Protein AF-A0A183EIG8-F1 (afdb_monomer_lite)

pLDDT: mean 89.57, std 4.48, range [73.06, 95.0]

Structure (mmCIF, N/CA/C/O backbone):
data_AF-A0A183EIG8-F1
#
_entry.id   AF-A0A183EIG8-F1
#
loop_
_atom_site.group_PDB
_atom_site.id
_atom_site.type_symbol
_atom_site.label_atom_id
_atom_site.label_alt_id
_atom_site.label_comp_id
_atom_site.label_asym_id
_atom_site.label_entity_id
_atom_site.label_seq_id
_atom_site.pdbx_PDB_ins_code
_atom_site.Cartn_x
_atom_site.Cartn_y
_atom_site.Cartn_z
_atom_site.occupancy
_atom_site.B_iso_or_equiv
_atom_site.auth_seq_id
_atom_site.auth_comp_id
_atom_site.auth_asym_id
_atom_site.auth_atom_id
_atom_site.pdbx_PDB_model_num
ATOM 1 N N . MET A 1 1 ? 1.776 -8.037 -2.359 1.00 85.12 1 MET A N 1
ATOM 2 C CA . MET A 1 1 ? 1.743 -7.129 -3.528 1.00 85.12 1 MET A CA 1
ATOM 3 C C . MET A 1 1 ? 2.924 -7.417 -4.440 1.00 85.12 1 MET A C 1
ATOM 5 O O . MET A 1 1 ? 3.971 -7.840 -3.962 1.00 85.12 1 MET A O 1
ATOM 9 N N . HIS A 1 2 ? 2.722 -7.225 -5.737 1.00 87.44 2 HIS A N 1
ATOM 10 C CA . HIS A 1 2 ? 3.701 -7.357 -6.813 1.00 87.44 2 HIS A CA 1
ATOM 11 C C . HIS A 1 2 ? 3.541 -6.149 -7.750 1.00 87.44 2 HIS A C 1
ATOM 13 O O . HIS A 1 2 ? 2.497 -5.496 -7.718 1.00 87.44 2 HIS A O 1
ATOM 19 N N . GLU A 1 3 ? 4.540 -5.831 -8.572 1.00 85.81 3 GLU A N 1
ATOM 20 C CA . GLU A 1 3 ? 4.401 -4.748 -9.552 1.00 85.81 3 GLU A CA 1
ATOM 21 C C . GLU A 1 3 ? 3.200 -5.018 -10.470 1.00 85.81 3 GLU A C 1
ATOM 23 O O . GLU A 1 3 ? 3.141 -6.036 -11.156 1.00 85.81 3 GLU A O 1
ATOM 28 N N . GLY A 1 4 ? 2.209 -4.125 -10.433 1.00 88.12 4 GLY A N 1
ATOM 29 C CA . GLY A 1 4 ? 0.991 -4.234 -11.233 1.00 88.12 4 GLY A CA 1
ATOM 30 C C . GLY A 1 4 ? -0.105 -5.125 -10.646 1.00 88.12 4 GLY A C 1
ATOM 31 O O . GLY A 1 4 ? -1.205 -5.142 -11.183 1.00 88.12 4 GLY A O 1
ATOM 32 N N . LEU A 1 5 ? 0.131 -5.814 -9.524 1.00 92.50 5 LEU A N 1
ATOM 33 C CA . LEU A 1 5 ? -0.889 -6.640 -8.873 1.00 92.50 5 LEU A CA 1
ATOM 34 C C . LEU A 1 5 ? -0.901 -6.465 -7.352 1.00 92.50 5 LEU A C 1
ATOM 36 O O . LEU A 1 5 ? 0.061 -6.787 -6.646 1.00 92.50 5 LEU A O 1
ATOM 40 N N . ALA A 1 6 ? -2.041 -6.042 -6.817 1.00 94.25 6 ALA A N 1
ATOM 41 C CA . ALA A 1 6 ? -2.276 -5.970 -5.382 1.00 94.25 6 ALA A CA 1
ATOM 42 C C . ALA A 1 6 ? -3.644 -6.542 -5.005 1.00 94.25 6 ALA A C 1
ATOM 44 O O . ALA A 1 6 ? -4.647 -6.326 -5.681 1.00 94.25 6 ALA A O 1
ATOM 45 N N . HIS A 1 7 ? -3.671 -7.254 -3.881 1.00 94.00 7 HIS A N 1
ATOM 46 C CA . HIS A 1 7 ? -4.889 -7.755 -3.260 1.00 94.00 7 HIS A CA 1
ATOM 47 C C . HIS A 1 7 ? -5.058 -7.069 -1.911 1.00 94.00 7 HIS A C 1
ATOM 49 O O . HIS A 1 7 ? -4.152 -7.117 -1.079 1.00 94.00 7 HIS A O 1
ATOM 55 N N . LEU A 1 8 ? -6.215 -6.447 -1.703 1.00 93.94 8 LEU A N 1
ATOM 56 C CA . LEU A 1 8 ? -6.612 -5.907 -0.413 1.00 93.94 8 LEU A CA 1
ATOM 57 C C . LEU A 1 8 ? -7.556 -6.899 0.253 1.00 93.94 8 LEU A C 1
ATOM 59 O O . LEU A 1 8 ? -8.676 -7.122 -0.215 1.00 93.94 8 LEU A O 1
ATOM 63 N N . CYS A 1 9 ? -7.088 -7.492 1.343 1.00 92.75 9 CYS A N 1
ATOM 64 C CA . CYS A 1 9 ? -7.809 -8.514 2.083 1.00 92.75 9 CYS A CA 1
ATOM 65 C C . CYS A 1 9 ? -8.137 -8.011 3.488 1.00 92.75 9 CYS A C 1
ATOM 67 O O . CYS A 1 9 ? -7.304 -7.381 4.134 1.00 92.75 9 CYS A O 1
ATOM 69 N N . LEU A 1 10 ? -9.335 -8.334 3.969 1.00 93.31 10 LEU A N 1
ATOM 70 C CA . LEU A 1 10 ? -9.733 -8.151 5.355 1.00 93.31 10 LEU A CA 1
ATOM 71 C C . LEU A 1 10 ? -9.820 -9.527 6.013 1.00 93.31 10 LEU A C 1
ATOM 73 O O . LEU A 1 10 ? -10.595 -10.389 5.592 1.00 93.31 10 LEU A O 1
ATOM 77 N N . LEU A 1 11 ? -8.975 -9.723 7.019 1.00 91.44 11 LEU A N 1
ATOM 78 C CA . LEU A 1 11 ? -8.883 -10.944 7.806 1.00 91.44 11 LEU A CA 1
ATOM 79 C C . LEU A 1 11 ? -9.775 -10.799 9.038 1.00 91.44 11 LEU A C 1
ATOM 81 O O . LEU A 1 11 ? -9.525 -9.961 9.902 1.00 91.44 11 LEU A O 1
ATOM 85 N N . THR A 1 12 ? -10.831 -11.601 9.097 1.00 89.94 12 THR A N 1
ATOM 86 C CA . THR A 1 12 ? -11.666 -11.761 10.294 1.00 89.94 12 THR A CA 1
ATOM 87 C C . THR A 1 12 ? -11.344 -13.096 10.961 1.00 89.94 12 THR A C 1
ATOM 89 O O . THR A 1 12 ? -10.673 -13.935 10.366 1.00 89.94 12 THR A O 1
ATOM 92 N N . ALA A 1 13 ? -11.832 -13.316 12.184 1.00 89.44 13 ALA A N 1
ATOM 93 C CA . ALA A 1 13 ? -11.576 -14.557 12.920 1.00 89.44 13 ALA A CA 1
ATOM 94 C C . ALA A 1 13 ? -12.045 -15.822 12.174 1.00 89.44 13 ALA A C 1
ATOM 96 O 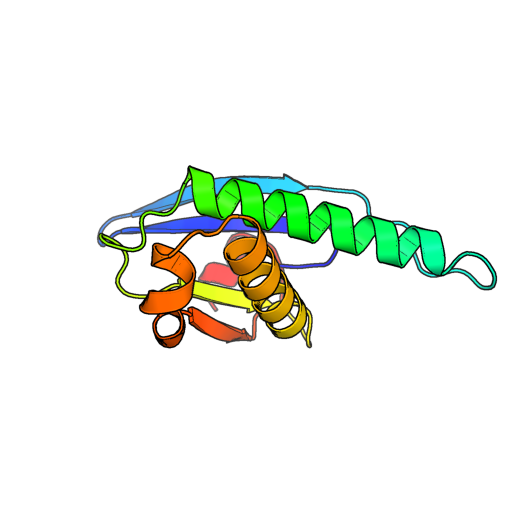O . ALA A 1 13 ? -11.465 -16.887 12.348 1.00 89.44 13 ALA A O 1
ATOM 97 N N . THR A 1 14 ? -13.087 -15.704 11.350 1.00 90.44 14 THR A N 1
ATOM 98 C CA . THR A 1 14 ? -13.726 -16.841 10.675 1.00 90.44 14 THR A CA 1
ATOM 99 C C . THR A 1 14 ? -13.438 -16.900 9.179 1.00 90.44 14 THR A C 1
ATOM 101 O O . THR A 1 14 ? -13.489 -17.979 8.595 1.00 90.44 14 THR A O 1
ATOM 104 N N . MET A 1 15 ? -13.147 -15.764 8.535 1.00 90.88 15 MET A N 1
ATOM 105 C CA . MET A 1 15 ? -12.973 -15.709 7.082 1.00 90.88 15 MET A CA 1
ATOM 106 C C . MET A 1 15 ? -12.003 -14.627 6.601 1.00 90.88 15 MET A C 1
ATOM 108 O O . MET A 1 15 ? -11.871 -13.548 7.186 1.00 90.88 15 MET A O 1
ATOM 112 N N . THR A 1 16 ? -11.401 -14.902 5.444 1.00 91.44 16 THR A N 1
ATOM 113 C CA . THR A 1 16 ? -10.573 -13.967 4.677 1.00 91.44 16 THR A CA 1
ATOM 114 C C . THR A 1 16 ? -11.369 -13.420 3.499 1.00 91.44 16 THR A C 1
ATOM 116 O O . THR A 1 16 ? -11.657 -14.146 2.544 1.00 91.44 16 THR A O 1
ATOM 119 N N . ILE A 1 17 ? -11.680 -12.126 3.524 1.00 91.88 17 ILE A N 1
ATOM 120 C CA . ILE A 1 17 ? -12.458 -11.461 2.474 1.00 91.88 17 ILE A CA 1
ATOM 121 C C . ILE A 1 17 ? -11.522 -10.636 1.596 1.00 91.88 17 ILE A C 1
ATOM 123 O O . ILE A 1 17 ? -10.844 -9.740 2.089 1.00 91.88 17 ILE A O 1
ATOM 127 N N . VAL A 1 18 ? -11.522 -10.875 0.284 1.00 92.50 18 VAL A N 1
ATOM 128 C CA . VAL A 1 18 ? -10.848 -9.985 -0.675 1.00 92.50 18 VAL A CA 1
ATOM 129 C C . VAL A 1 18 ? -11.785 -8.814 -0.966 1.00 92.50 18 VAL A C 1
ATOM 131 O O . VAL A 1 18 ? -12.853 -9.009 -1.537 1.00 92.50 18 VAL A O 1
ATOM 134 N N . LYS A 1 19 ? -11.413 -7.606 -0.541 1.00 93.00 19 LYS A N 1
ATOM 135 C CA . LYS A 1 19 ? -12.212 -6.386 -0.735 1.00 93.00 19 LYS A CA 1
ATOM 136 C C . LYS A 1 19 ? -11.931 -5.719 -2.075 1.00 93.00 19 LYS A C 1
ATOM 138 O O . LYS A 1 19 ? -12.854 -5.205 -2.694 1.00 93.00 19 LYS A O 1
ATOM 143 N N . ALA A 1 20 ? -10.678 -5.746 -2.524 1.00 94.25 20 ALA A N 1
ATOM 144 C CA . ALA A 1 20 ? -10.286 -5.190 -3.811 1.00 94.25 20 ALA A CA 1
ATOM 145 C C . ALA A 1 20 ? -9.137 -5.991 -4.433 1.00 94.25 20 ALA A C 1
ATOM 147 O O . ALA A 1 20 ? -8.226 -6.444 -3.735 1.00 94.25 20 ALA A O 1
ATOM 148 N N . LYS A 1 21 ? -9.174 -6.126 -5.759 1.00 93.88 21 LYS A N 1
ATOM 149 C CA . LYS A 1 21 ? -8.055 -6.586 -6.583 1.00 93.88 21 LYS A CA 1
ATOM 150 C C . LYS A 1 21 ? -7.673 -5.434 -7.509 1.00 93.88 21 LYS A C 1
ATOM 152 O O . LYS A 1 21 ? -8.491 -5.018 -8.324 1.00 93.88 21 LYS A O 1
ATOM 157 N N . ILE A 1 22 ? -6.453 -4.926 -7.371 1.00 94.44 22 ILE A N 1
ATOM 158 C CA . ILE A 1 22 ? -5.876 -3.926 -8.270 1.00 94.44 22 ILE A CA 1
ATOM 159 C C . ILE A 1 22 ? -4.967 -4.671 -9.239 1.00 94.44 22 ILE A C 1
ATOM 161 O O . ILE A 1 22 ? -3.982 -5.277 -8.818 1.00 94.44 22 ILE A O 1
ATOM 165 N N . ASP A 1 23 ? -5.325 -4.640 -10.517 1.00 93.62 23 ASP A N 1
ATOM 166 C CA . ASP A 1 23 ? -4.602 -5.284 -11.611 1.00 93.62 23 ASP A CA 1
ATOM 167 C C . ASP A 1 23 ? -4.330 -4.214 -12.674 1.00 93.62 23 ASP A C 1
ATOM 169 O O . ASP A 1 23 ? -5.257 -3.670 -13.276 1.00 93.62 23 ASP A O 1
ATOM 173 N N . MET A 1 24 ? -3.068 -3.820 -12.817 1.00 92.81 24 MET A N 1
ATOM 174 C CA . MET A 1 24 ? -2.628 -2.737 -13.689 1.00 92.81 24 MET A CA 1
ATOM 175 C C . MET A 1 24 ? -1.371 -3.159 -14.436 1.00 92.81 24 MET A C 1
ATOM 177 O O . MET A 1 24 ? -0.391 -3.601 -13.841 1.00 92.81 24 MET A O 1
ATOM 181 N N . GLN A 1 25 ? -1.353 -2.952 -15.750 1.00 89.69 25 GLN A N 1
ATOM 182 C CA . GLN A 1 25 ? -0.145 -3.188 -16.529 1.00 89.69 25 GLN A CA 1
ATOM 183 C C . GLN A 1 25 ? 0.848 -2.040 -16.339 1.00 89.69 25 GLN A C 1
ATOM 185 O O . GLN A 1 25 ? 0.615 -0.918 -16.789 1.00 89.69 25 GLN A O 1
ATOM 190 N N . ILE A 1 26 ? 1.973 -2.331 -15.682 1.00 88.88 26 ILE A N 1
ATOM 191 C CA . ILE A 1 26 ? 3.081 -1.386 -15.521 1.00 88.88 26 ILE A CA 1
ATOM 192 C C . ILE A 1 26 ? 4.080 -1.604 -16.671 1.00 88.88 26 ILE A C 1
ATOM 194 O O . ILE A 1 26 ? 4.596 -2.715 -16.830 1.00 88.88 26 ILE A O 1
ATOM 198 N N . PRO A 1 27 ? 4.377 -0.574 -17.488 1.00 87.12 27 PRO A N 1
ATOM 199 C CA . PRO A 1 27 ? 5.364 -0.680 -18.559 1.00 87.12 27 PRO A CA 1
ATOM 200 C C . PRO A 1 27 ? 6.729 -1.085 -18.004 1.00 87.12 27 PRO A C 1
ATOM 202 O O . PRO A 1 27 ? 7.157 -0.564 -16.978 1.00 87.12 27 PRO A O 1
ATOM 205 N N . ARG A 1 28 ? 7.454 -1.980 -18.680 1.00 86.00 28 ARG A N 1
ATOM 206 C CA . ARG A 1 28 ? 8.814 -2.355 -18.254 1.00 86.00 28 ARG A CA 1
ATOM 207 C 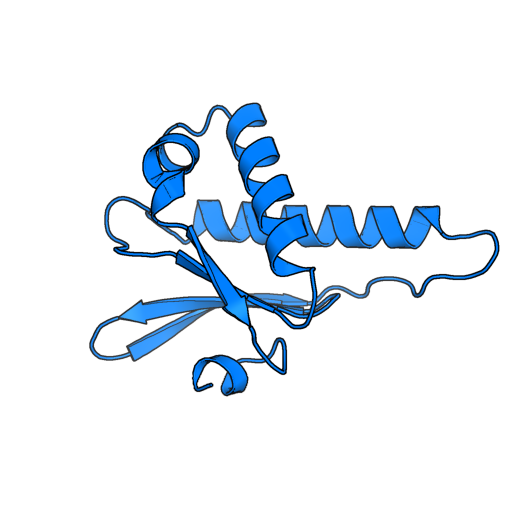C . ARG A 1 28 ? 9.783 -1.186 -18.432 1.00 86.00 28 ARG A C 1
ATOM 209 O O . ARG A 1 28 ? 9.683 -0.443 -19.410 1.00 86.00 28 ARG A O 1
ATOM 216 N N . LYS A 1 29 ? 10.775 -1.076 -17.543 1.00 83.56 29 LYS A N 1
ATOM 217 C CA . LYS A 1 29 ? 11.884 -0.126 -17.709 1.00 83.56 29 LYS A CA 1
ATOM 218 C C . LYS A 1 29 ? 12.603 -0.395 -19.039 1.00 83.56 29 LYS A C 1
ATOM 220 O O . LYS A 1 29 ? 13.077 -1.502 -19.283 1.00 83.56 29 LYS A O 1
ATOM 225 N N . ARG A 1 30 ? 12.676 0.620 -19.904 1.00 83.00 30 ARG A N 1
ATOM 226 C CA . ARG A 1 30 ? 13.430 0.607 -21.170 1.00 83.00 30 ARG A CA 1
ATOM 227 C C . ARG A 1 30 ? 14.397 1.786 -21.201 1.00 83.00 30 ARG A C 1
ATOM 229 O O . ARG A 1 30 ? 14.097 2.849 -20.654 1.00 83.00 30 ARG A O 1
ATOM 236 N N . LYS A 1 31 ? 15.541 1.609 -21.866 1.00 78.69 31 LYS A N 1
ATOM 237 C CA . LYS A 1 31 ? 16.548 2.663 -22.059 1.00 78.69 31 LYS A CA 1
ATOM 238 C C . LYS A 1 31 ? 15.892 3.836 -22.811 1.00 78.69 31 LYS A C 1
ATOM 240 O O . LYS A 1 31 ? 15.363 3.634 -23.897 1.00 78.69 31 LYS A O 1
ATOM 245 N N . GLY A 1 32 ? 15.845 5.018 -22.190 1.00 79.25 32 GLY A N 1
ATOM 246 C CA . GLY A 1 32 ? 15.186 6.222 -22.730 1.00 79.25 32 GLY A CA 1
ATOM 247 C C . GLY A 1 32 ? 13.721 6.453 -22.314 1.00 79.25 32 GLY A C 1
ATOM 248 O O . GLY A 1 32 ? 13.230 7.563 -22.476 1.00 79.25 32 GLY A O 1
ATOM 249 N N . TYR A 1 33 ? 13.033 5.470 -21.713 1.00 76.06 33 TYR A N 1
ATOM 250 C CA . TYR A 1 33 ? 11.610 5.575 -21.322 1.00 76.06 33 TYR A CA 1
ATOM 251 C C . TYR A 1 33 ? 11.347 5.274 -19.835 1.00 76.06 33 TYR A C 1
ATOM 253 O O . TYR A 1 33 ? 10.240 4.886 -19.459 1.00 76.06 33 TYR A O 1
ATOM 261 N N . ALA A 1 34 ? 12.343 5.472 -18.966 1.00 79.75 34 ALA A N 1
ATOM 262 C CA . ALA A 1 34 ? 12.214 5.218 -17.525 1.00 79.75 34 ALA A CA 1
ATOM 263 C C . ALA A 1 34 ? 11.030 5.973 -16.884 1.00 79.75 34 ALA A C 1
ATOM 265 O O . ALA A 1 34 ? 10.281 5.392 -16.104 1.00 79.75 34 ALA A O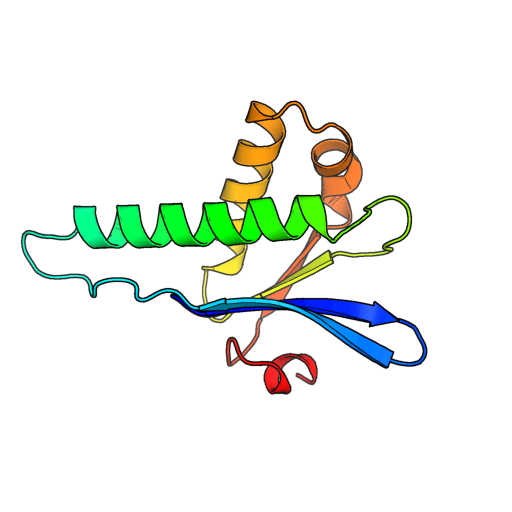 1
ATOM 266 N N . GLY A 1 35 ? 10.770 7.213 -17.316 1.00 85.62 35 GLY A N 1
ATOM 267 C CA . GLY A 1 35 ? 9.694 8.031 -16.750 1.00 85.62 35 GLY A CA 1
ATOM 268 C C . GLY A 1 35 ? 8.275 7.473 -16.943 1.00 85.62 35 GLY A C 1
ATOM 269 O O . GLY A 1 35 ? 7.390 7.792 -16.153 1.00 85.62 35 GLY A O 1
ATOM 270 N N . GLN A 1 36 ? 8.0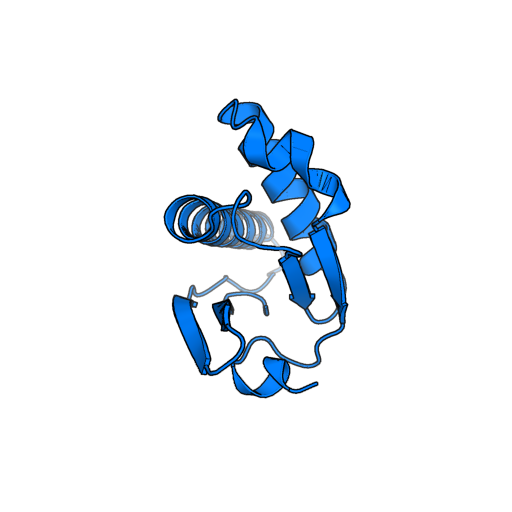22 6.629 -17.953 1.00 86.25 36 GLN A N 1
ATOM 271 C CA . GLN A 1 36 ? 6.704 5.991 -18.107 1.00 86.25 36 GLN A CA 1
ATOM 272 C C . GLN A 1 36 ? 6.472 4.897 -17.063 1.00 86.25 36 GLN A C 1
ATOM 274 O O . GLN A 1 36 ? 5.356 4.749 -16.568 1.00 86.25 36 GLN A O 1
ATOM 279 N N . HIS A 1 37 ? 7.523 4.154 -16.719 1.00 87.94 37 HIS A N 1
ATOM 280 C CA . HIS A 1 37 ? 7.459 3.120 -15.694 1.00 87.94 37 HIS A CA 1
ATOM 281 C C . HIS A 1 37 ? 7.198 3.735 -14.316 1.00 87.94 37 HIS A C 1
ATOM 283 O O . HIS A 1 37 ? 6.267 3.315 -13.634 1.00 87.94 37 HIS A O 1
ATOM 289 N N . ASP A 1 38 ? 7.936 4.789 -13.955 1.00 88.88 38 ASP A N 1
ATOM 290 C CA . ASP A 1 38 ? 7.787 5.448 -12.651 1.00 88.88 38 ASP A CA 1
ATOM 291 C C . ASP A 1 38 ? 6.384 6.061 -12.486 1.00 88.88 38 ASP A C 1
ATOM 293 O O . ASP A 1 38 ? 5.747 5.909 -11.443 1.00 88.88 38 ASP A O 1
ATOM 297 N N . ARG A 1 39 ? 5.831 6.657 -13.554 1.00 90.75 39 ARG A N 1
ATOM 298 C CA . ARG A 1 39 ? 4.428 7.113 -13.579 1.00 90.75 39 ARG A CA 1
ATOM 299 C C . ARG A 1 39 ? 3.433 5.958 -13.439 1.00 90.75 39 ARG A C 1
ATOM 301 O O . ARG A 1 39 ? 2.395 6.125 -12.803 1.00 90.75 39 ARG A O 1
ATOM 308 N N . GLY A 1 40 ? 3.727 4.803 -14.035 1.00 91.56 40 GLY A N 1
ATOM 309 C CA . GLY A 1 40 ? 2.919 3.590 -13.897 1.00 91.56 40 GLY A CA 1
ATOM 310 C C . GLY A 1 40 ? 2.874 3.089 -12.453 1.00 91.56 40 GLY A C 1
ATOM 311 O O . GLY A 1 40 ? 1.790 2.824 -11.937 1.00 91.56 40 GLY A O 1
ATOM 312 N N . ILE A 1 41 ? 4.028 3.048 -11.780 1.00 91.75 41 ILE A N 1
ATOM 313 C CA . ILE A 1 41 ? 4.124 2.707 -10.353 1.00 91.75 41 ILE A CA 1
ATOM 314 C C . ILE A 1 41 ? 3.346 3.712 -9.502 1.00 91.75 41 ILE A C 1
ATOM 316 O O . ILE A 1 41 ? 2.575 3.311 -8.634 1.00 91.75 41 ILE A O 1
ATOM 320 N N . GLN A 1 42 ? 3.494 5.010 -9.767 1.00 92.69 42 GLN A N 1
ATOM 321 C CA . GLN A 1 42 ? 2.804 6.036 -8.990 1.00 92.69 42 GLN A CA 1
ATOM 322 C C . GLN A 1 42 ? 1.277 5.904 -9.085 1.00 92.69 42 GLN A C 1
ATOM 324 O O . GLN A 1 42 ? 0.598 5.962 -8.062 1.00 92.69 42 GLN A O 1
ATOM 329 N N . ARG A 1 43 ? 0.740 5.651 -10.287 1.00 93.81 43 ARG A N 1
ATOM 330 C CA . ARG A 1 43 ? -0.695 5.375 -10.491 1.00 93.81 43 ARG A CA 1
ATOM 331 C C . ARG A 1 43 ? -1.147 4.094 -9.793 1.00 93.81 43 ARG A C 1
ATOM 333 O O . ARG A 1 43 ? -2.247 4.043 -9.253 1.00 93.81 43 ARG A O 1
ATOM 340 N N . PHE A 1 44 ? -0.304 3.065 -9.796 1.00 94.44 44 PHE A N 1
ATOM 341 C CA . PHE A 1 44 ? -0.584 1.818 -9.091 1.00 94.44 44 PHE A CA 1
ATOM 342 C C . PHE A 1 44 ? -0.672 2.032 -7.574 1.00 94.44 44 PHE A C 1
ATOM 344 O O . PHE A 1 44 ? -1.623 1.570 -6.944 1.00 94.44 44 PHE A O 1
ATOM 351 N N . PHE A 1 45 ? 0.255 2.789 -6.984 1.00 95.00 45 PHE A N 1
ATOM 352 C CA . PHE A 1 45 ? 0.200 3.141 -5.563 1.00 95.00 45 PHE A CA 1
ATOM 353 C C . PHE A 1 45 ? -1.004 4.012 -5.213 1.00 95.00 45 PHE A C 1
ATOM 355 O O . PHE A 1 45 ? -1.637 3.773 -4.187 1.00 95.00 45 PHE A O 1
ATOM 362 N N . GLU A 1 46 ? -1.365 4.962 -6.073 1.00 94.19 46 GLU A N 1
ATOM 363 C CA . GLU A 1 46 ? -2.570 5.776 -5.905 1.00 94.19 46 GLU A CA 1
ATOM 364 C C . GLU A 1 46 ? -3.837 4.909 -5.862 1.00 94.19 46 GLU A C 1
ATOM 366 O O . GLU A 1 46 ? -4.653 5.046 -4.950 1.00 94.19 46 GLU A O 1
ATOM 371 N N . ALA A 1 47 ? -3.967 3.952 -6.788 1.00 95.00 47 ALA A N 1
ATOM 372 C CA . ALA A 1 47 ? -5.098 3.029 -6.826 1.00 95.00 47 ALA A CA 1
ATOM 373 C C . ALA A 1 47 ? -5.194 2.165 -5.556 1.00 95.00 47 ALA A C 1
ATOM 375 O O . ALA A 1 47 ? -6.289 1.959 -5.02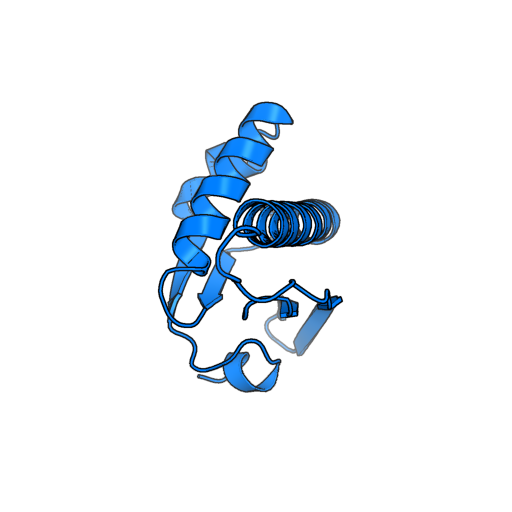6 1.00 95.00 47 ALA A O 1
ATOM 376 N N . ILE A 1 48 ? -4.058 1.688 -5.030 1.00 94.62 48 ILE A N 1
ATOM 377 C CA . ILE A 1 48 ? -4.029 0.923 -3.775 1.00 94.62 48 ILE A CA 1
ATOM 378 C C . ILE A 1 48 ? -4.402 1.817 -2.587 1.00 94.62 48 ILE A C 1
ATOM 380 O O . ILE A 1 48 ? -5.209 1.403 -1.756 1.00 94.62 48 ILE A O 1
ATOM 384 N N . ALA A 1 49 ? -3.850 3.029 -2.498 1.00 93.75 49 ALA A N 1
ATOM 385 C CA . ALA A 1 49 ? -4.131 3.962 -1.407 1.00 93.75 49 ALA A CA 1
ATOM 386 C C . ALA A 1 49 ? -5.619 4.351 -1.365 1.00 93.75 49 ALA A C 1
ATOM 388 O O . ALA A 1 49 ? -6.242 4.311 -0.302 1.00 93.75 49 ALA A O 1
ATOM 389 N N . ALA A 1 50 ? -6.216 4.632 -2.525 1.00 93.19 50 ALA A N 1
ATOM 390 C CA . ALA A 1 50 ? -7.641 4.923 -2.642 1.00 93.19 50 ALA A CA 1
ATOM 391 C C . ALA A 1 50 ? -8.510 3.723 -2.222 1.00 93.19 50 ALA A C 1
ATOM 393 O O . ALA A 1 50 ? -9.460 3.879 -1.450 1.00 93.19 50 ALA A O 1
ATOM 394 N N . ALA A 1 51 ? -8.167 2.510 -2.672 1.00 93.88 51 ALA A N 1
ATOM 395 C CA . ALA A 1 51 ? -8.866 1.291 -2.263 1.00 93.88 51 ALA A CA 1
ATOM 396 C C . ALA A 1 51 ? -8.738 1.030 -0.752 1.00 93.88 51 ALA A C 1
ATOM 398 O O . ALA A 1 51 ? -9.700 0.593 -0.118 1.00 93.88 51 ALA A O 1
ATOM 399 N N . PHE A 1 52 ? -7.576 1.325 -0.168 1.00 93.19 52 PHE A N 1
ATOM 400 C CA . PHE A 1 52 ? -7.325 1.184 1.261 1.00 93.19 52 PHE A CA 1
ATOM 401 C C . PHE A 1 52 ? -8.215 2.104 2.091 1.00 93.19 52 PHE A C 1
ATOM 403 O O . PHE A 1 52 ? -8.940 1.618 2.955 1.00 93.19 52 PHE A O 1
ATOM 410 N N . ILE A 1 53 ? -8.248 3.398 1.771 1.00 90.62 53 ILE A N 1
ATOM 411 C CA . ILE A 1 53 ? -9.087 4.379 2.477 1.00 90.62 53 ILE A CA 1
ATOM 412 C C . ILE A 1 53 ? -10.574 4.021 2.374 1.00 90.62 53 ILE A C 1
ATOM 414 O O . ILE A 1 53 ? -11.320 4.186 3.334 1.00 90.62 53 ILE A O 1
ATOM 418 N N . ARG A 1 54 ? -11.013 3.503 1.222 1.00 91.44 54 ARG A N 1
ATOM 419 C CA . ARG A 1 54 ? -12.418 3.146 0.998 1.00 91.44 54 ARG A CA 1
ATOM 420 C C . ARG A 1 54 ? -12.869 1.915 1.787 1.00 91.44 54 ARG A C 1
ATOM 422 O O . ARG A 1 54 ? -14.038 1.829 2.154 1.00 91.44 54 ARG A O 1
ATOM 429 N N . HIS A 1 55 ? -11.992 0.930 1.975 1.00 91.00 55 HIS A N 1
ATOM 430 C CA . HIS A 1 55 ? -12.384 -0.390 2.483 1.00 91.00 55 HIS A CA 1
ATOM 431 C C . HIS A 1 55 ? -11.877 -0.716 3.889 1.00 91.00 55 HIS A C 1
ATOM 433 O O . HIS A 1 55 ? -12.371 -1.680 4.479 1.00 91.00 55 HIS A O 1
ATOM 439 N N . VAL A 1 56 ? -10.908 0.034 4.417 1.00 90.56 56 VAL A N 1
ATOM 440 C CA . VAL A 1 56 ? -10.261 -0.263 5.700 1.00 90.56 56 VAL A CA 1
ATOM 441 C C . VAL A 1 56 ? -10.602 0.804 6.732 1.00 90.56 56 VAL A C 1
ATOM 443 O O . VAL A 1 56 ? -10.209 1.958 6.601 1.00 90.56 56 VAL A O 1
ATOM 446 N N . ASP A 1 57 ? -11.275 0.385 7.803 1.00 90.12 57 ASP A N 1
ATOM 447 C CA . ASP A 1 57 ? -11.469 1.208 8.996 1.00 90.12 57 ASP A CA 1
ATOM 448 C C . ASP A 1 57 ? -10.400 0.882 10.051 1.00 90.12 57 ASP A C 1
ATOM 450 O O . ASP A 1 57 ? -10.394 -0.188 10.669 1.00 90.12 57 ASP A O 1
ATOM 454 N N . LEU A 1 58 ? -9.491 1.832 10.275 1.00 88.44 58 LEU A N 1
ATOM 455 C CA . LEU A 1 58 ? -8.388 1.715 11.232 1.00 88.44 58 LEU A CA 1
ATOM 456 C C . LEU A 1 58 ? -8.834 1.696 12.700 1.00 88.44 58 LEU A C 1
ATOM 458 O O . LEU A 1 58 ? -8.026 1.350 13.566 1.00 88.44 58 LEU A O 1
ATOM 462 N N . LYS A 1 59 ? -10.091 2.040 13.007 1.00 88.00 59 LYS A N 1
ATOM 463 C CA . LYS A 1 59 ? -10.647 1.907 14.362 1.00 88.00 59 LYS A CA 1
ATOM 464 C C . LYS A 1 59 ? -10.958 0.452 14.701 1.00 88.00 59 LYS A C 1
ATOM 466 O O . LYS A 1 59 ? -10.752 0.034 15.834 1.00 88.00 59 LYS A O 1
ATOM 471 N N . VAL A 1 60 ? -11.417 -0.315 13.712 1.00 89.19 60 VAL A N 1
ATOM 472 C CA . VAL A 1 60 ? -11.814 -1.722 13.875 1.00 89.19 60 VAL A CA 1
ATOM 473 C C . VAL A 1 60 ? -10.613 -2.656 13.732 1.00 89.19 60 VAL A C 1
ATOM 475 O O . VAL A 1 60 ? -10.497 -3.657 14.438 1.00 89.19 60 VAL A O 1
ATOM 478 N N . VAL A 1 61 ? -9.701 -2.340 12.811 1.00 90.12 61 VAL A N 1
ATOM 479 C CA . VAL A 1 61 ? -8.561 -3.204 12.500 1.00 90.12 61 VAL A CA 1
ATOM 480 C C . VAL A 1 61 ? -7.445 -3.049 13.546 1.00 90.12 61 VAL A C 1
ATOM 482 O O . VAL A 1 61 ? -7.049 -1.939 13.919 1.00 90.12 61 VAL A O 1
ATOM 485 N N . LYS A 1 62 ? -6.913 -4.188 14.013 1.00 90.56 62 LYS A N 1
ATOM 486 C CA . LYS A 1 62 ? -5.811 -4.241 14.991 1.00 90.56 62 LYS A CA 1
ATOM 487 C C . LYS A 1 62 ? -4.461 -3.875 14.370 1.00 90.56 62 LYS A C 1
ATOM 489 O O . LYS A 1 62 ? -3.725 -3.083 14.946 1.00 90.56 62 LYS A O 1
ATOM 494 N N . CYS A 1 63 ? -4.155 -4.432 13.201 1.00 92.12 63 CYS A N 1
ATOM 495 C CA . CYS A 1 63 ? -2.917 -4.184 12.468 1.00 92.12 63 CYS A CA 1
ATOM 496 C C . CYS A 1 63 ? -3.142 -4.279 10.955 1.00 92.12 63 CYS A C 1
ATOM 498 O O . CYS A 1 63 ? -4.061 -4.953 10.486 1.00 92.12 63 CYS A O 1
ATOM 500 N N . VAL A 1 64 ? -2.293 -3.597 10.192 1.00 94.06 64 VAL A N 1
ATOM 501 C CA . VAL A 1 64 ? -2.305 -3.597 8.729 1.00 94.06 64 VAL A CA 1
ATOM 502 C C . VAL A 1 64 ? -0.990 -4.187 8.248 1.00 94.06 64 VAL A C 1
ATOM 504 O O . VAL A 1 64 ? 0.069 -3.611 8.481 1.00 94.06 64 VAL A O 1
ATOM 507 N N . LEU A 1 65 ? -1.060 -5.326 7.564 1.00 93.50 65 LEU A N 1
ATOM 508 C CA . LEU A 1 65 ? 0.107 -5.985 6.985 1.00 93.50 65 LEU A CA 1
ATOM 509 C C . LEU A 1 65 ? 0.303 -5.538 5.535 1.00 93.50 65 LEU A C 1
ATOM 511 O O . LEU A 1 65 ? -0.595 -5.681 4.704 1.00 93.50 65 LEU A O 1
ATOM 515 N N . ILE A 1 66 ? 1.494 -5.035 5.221 1.00 94.31 66 ILE A N 1
ATOM 516 C CA . ILE A 1 66 ? 1.919 -4.713 3.857 1.00 94.31 66 ILE A CA 1
ATOM 517 C C . ILE A 1 66 ? 3.003 -5.713 3.463 1.00 94.31 66 ILE A C 1
ATOM 519 O O . ILE A 1 66 ? 4.167 -5.585 3.843 1.00 94.31 66 ILE A O 1
ATOM 523 N N . ALA A 1 67 ? 2.600 -6.723 2.695 1.00 93.94 67 ALA A N 1
ATOM 524 C CA . ALA A 1 67 ? 3.470 -7.829 2.315 1.00 93.94 67 ALA A CA 1
ATOM 525 C C . ALA A 1 67 ? 3.889 -7.735 0.844 1.00 93.94 67 ALA A C 1
ATOM 527 O O . ALA A 1 67 ? 3.028 -7.649 -0.036 1.00 93.94 67 ALA A O 1
ATOM 528 N N . SER A 1 68 ? 5.189 -7.764 0.544 1.00 92.44 68 SER A N 1
ATOM 529 C CA . SER A 1 68 ? 5.715 -7.745 -0.831 1.00 92.44 68 SER A CA 1
ATOM 530 C C . SER A 1 68 ? 7.059 -8.456 -0.944 1.00 92.44 68 SER A C 1
ATOM 532 O O . SER A 1 68 ? 7.721 -8.675 0.070 1.00 92.44 68 SER A O 1
ATOM 534 N N . ARG A 1 69 ? 7.487 -8.748 -2.175 1.00 88.06 69 ARG A N 1
ATOM 535 C CA . ARG A 1 69 ? 8.855 -9.196 -2.445 1.00 88.06 69 ARG A CA 1
ATOM 536 C C . ARG A 1 69 ? 9.752 -7.984 -2.702 1.00 88.06 69 ARG A C 1
ATOM 538 O O . ARG A 1 69 ? 9.448 -7.181 -3.584 1.00 88.06 69 ARG A O 1
ATOM 545 N N . GLY A 1 70 ? 10.864 -7.876 -1.979 1.00 87.25 70 GLY A N 1
ATOM 546 C CA . GLY A 1 70 ? 11.774 -6.728 -2.072 1.00 87.25 70 GLY A CA 1
ATOM 547 C C . GLY A 1 70 ? 11.214 -5.465 -1.404 1.00 87.25 70 GLY A C 1
ATOM 548 O O . GLY A 1 70 ? 10.450 -5.563 -0.453 1.00 87.25 70 GLY A O 1
ATOM 549 N N . PHE A 1 71 ? 11.589 -4.292 -1.923 1.00 88.50 71 PHE A N 1
ATOM 550 C CA . PHE A 1 71 ? 11.358 -2.979 -1.291 1.00 88.50 71 PHE A CA 1
ATOM 551 C C . PHE A 1 71 ? 10.023 -2.301 -1.663 1.00 88.50 71 PHE A C 1
ATOM 553 O O . PHE A 1 71 ? 9.825 -1.116 -1.393 1.00 88.50 71 PHE A O 1
ATOM 560 N N . LEU A 1 72 ? 9.108 -3.004 -2.342 1.00 91.12 72 LEU A N 1
ATOM 561 C CA . LEU A 1 72 ? 7.864 -2.403 -2.845 1.00 91.12 72 LEU A CA 1
ATOM 562 C C . LEU A 1 72 ? 6.915 -2.001 -1.702 1.00 91.12 72 LEU A C 1
ATOM 564 O O . LEU A 1 72 ? 6.256 -0.967 -1.775 1.00 91.12 72 LEU A O 1
ATOM 568 N N . ASN A 1 73 ? 6.864 -2.801 -0.638 1.00 92.88 73 ASN A N 1
ATOM 569 C CA . ASN A 1 73 ? 6.106 -2.540 0.586 1.00 92.88 73 ASN A CA 1
ATOM 570 C C . ASN A 1 73 ? 6.576 -1.268 1.311 1.00 92.88 73 ASN A C 1
ATOM 572 O O . ASN A 1 73 ? 5.737 -0.466 1.716 1.00 92.88 73 ASN A O 1
ATOM 576 N N . GLU A 1 74 ? 7.886 -1.059 1.437 1.00 93.62 74 GLU A N 1
ATOM 577 C CA . GLU A 1 74 ? 8.484 0.140 2.034 1.00 93.62 74 GLU A CA 1
ATOM 578 C C . GLU A 1 74 ? 8.160 1.388 1.210 1.00 93.62 74 GLU A C 1
ATOM 580 O O . GLU A 1 74 ? 7.691 2.391 1.752 1.00 93.62 74 GLU A O 1
ATOM 585 N N . GLN A 1 75 ? 8.330 1.303 -0.114 1.00 93.81 75 GLN A N 1
ATOM 586 C CA . GLN A 1 75 ? 7.985 2.391 -1.031 1.00 93.81 75 GLN A CA 1
ATOM 587 C C . GLN A 1 75 ? 6.494 2.736 -0.969 1.00 93.81 75 GLN A C 1
ATOM 589 O O . GLN A 1 75 ? 6.131 3.913 -0.918 1.00 93.81 75 GLN A O 1
ATOM 594 N N . PHE A 1 76 ? 5.624 1.723 -0.931 1.00 94.38 76 PHE A N 1
ATOM 595 C CA . PHE A 1 76 ? 4.188 1.933 -0.806 1.00 94.38 76 PHE A CA 1
ATOM 596 C C . PHE A 1 76 ? 3.810 2.544 0.547 1.00 94.38 76 PHE A C 1
ATOM 598 O O . PHE A 1 76 ? 2.993 3.459 0.580 1.00 94.38 76 PHE A O 1
ATOM 605 N N . LEU A 1 77 ? 4.407 2.093 1.657 1.00 93.62 77 LEU A N 1
ATOM 606 C CA . LEU A 1 77 ? 4.145 2.666 2.979 1.00 93.62 77 LEU A CA 1
ATOM 607 C C . LEU A 1 77 ? 4.529 4.151 3.024 1.00 93.62 77 LEU A C 1
ATOM 609 O O . LEU A 1 77 ? 3.738 4.969 3.491 1.00 93.62 77 LEU A O 1
ATOM 613 N N . ALA A 1 78 ? 5.699 4.512 2.490 1.00 93.50 78 ALA A N 1
ATOM 614 C CA . ALA A 1 78 ? 6.120 5.908 2.385 1.00 93.50 78 ALA A CA 1
ATOM 615 C C . ALA A 1 78 ? 5.150 6.732 1.518 1.00 93.50 78 ALA A C 1
ATOM 617 O O . ALA A 1 78 ? 4.746 7.831 1.903 1.00 93.50 78 ALA A O 1
ATOM 618 N N . TYR A 1 79 ? 4.718 6.185 0.377 1.00 94.38 79 TYR A N 1
ATOM 619 C CA . TYR A 1 79 ? 3.725 6.831 -0.480 1.00 94.38 79 TYR A CA 1
ATOM 620 C C . TYR A 1 79 ? 2.376 7.018 0.230 1.00 94.38 79 TYR A C 1
ATOM 622 O O . TYR A 1 79 ? 1.790 8.094 0.144 1.00 94.38 79 TYR A O 1
ATOM 630 N N . LEU A 1 80 ? 1.892 6.003 0.951 1.00 92.88 80 LEU A N 1
ATOM 631 C CA . LEU A 1 80 ? 0.614 6.037 1.663 1.00 92.88 80 LEU A CA 1
ATOM 632 C C . LEU A 1 80 ? 0.606 7.102 2.763 1.00 92.88 80 LEU A C 1
ATOM 634 O O . LEU A 1 80 ? -0.389 7.809 2.907 1.00 92.88 80 LEU A O 1
ATOM 638 N N . MET A 1 81 ? 1.710 7.250 3.500 1.00 91.62 81 MET A N 1
ATOM 639 C CA . MET A 1 81 ? 1.851 8.296 4.519 1.00 91.62 81 MET A CA 1
ATOM 640 C C . MET A 1 81 ? 1.792 9.689 3.885 1.00 91.62 81 MET A C 1
ATOM 642 O O . MET A 1 81 ? 0.960 10.502 4.279 1.00 91.62 81 MET A O 1
ATOM 646 N N . ASN A 1 82 ? 2.556 9.920 2.813 1.00 92.25 82 ASN A N 1
ATOM 647 C CA . ASN A 1 82 ? 2.513 11.182 2.065 1.00 92.25 82 ASN A CA 1
ATOM 648 C C . ASN A 1 82 ? 1.122 11.465 1.467 1.00 92.25 82 ASN A C 1
ATOM 650 O O . ASN A 1 82 ? 0.680 12.612 1.402 1.00 92.25 82 ASN A O 1
ATOM 654 N N . TYR A 1 83 ? 0.421 10.429 0.997 1.00 90.75 83 TYR A N 1
ATOM 655 C CA . TYR A 1 83 ? -0.939 10.551 0.475 1.00 90.75 83 TYR A CA 1
ATOM 656 C C . TYR A 1 83 ? -1.930 10.934 1.583 1.00 90.75 83 TYR A C 1
ATOM 658 O O . TYR A 1 83 ? -2.772 11.810 1.382 1.00 90.75 83 TYR A O 1
ATOM 666 N N . ALA A 1 84 ? -1.807 10.324 2.765 1.00 89.06 84 ALA A N 1
ATOM 667 C CA . ALA A 1 84 ? -2.635 10.631 3.925 1.00 89.06 84 ALA A CA 1
ATOM 668 C C . ALA A 1 84 ? -2.414 12.057 4.450 1.00 89.06 84 ALA A C 1
ATOM 670 O O . ALA A 1 84 ? -3.393 12.721 4.789 1.00 89.06 84 ALA A O 1
ATOM 671 N N . GLU A 1 85 ? -1.171 12.550 4.459 1.00 89.56 85 GLU A N 1
ATOM 672 C CA . GLU A 1 85 ? -0.850 13.943 4.803 1.00 89.56 85 GLU A CA 1
ATOM 673 C C . GLU A 1 85 ? -1.530 14.927 3.847 1.00 89.56 85 GLU A C 1
ATOM 675 O O . GLU A 1 85 ? -2.217 15.845 4.290 1.00 89.56 85 GLU A O 1
ATOM 680 N N . LYS A 1 86 ? -1.429 14.691 2.531 1.00 89.88 86 LYS A N 1
ATOM 681 C CA . LYS A 1 86 ? -2.071 15.540 1.510 1.00 89.88 86 LYS A CA 1
ATOM 682 C C . LYS A 1 86 ? -3.593 15.570 1.619 1.00 89.88 86 LYS A C 1
ATOM 684 O O . LYS A 1 86 ? -4.204 16.596 1.348 1.00 89.88 86 LYS A O 1
ATOM 689 N N . GLN A 1 87 ? -4.201 14.448 1.995 1.00 86.44 87 GLN A N 1
ATOM 690 C CA . GLN A 1 87 ? -5.649 14.333 2.189 1.00 86.44 87 GLN A CA 1
ATOM 691 C C . GLN A 1 87 ? -6.100 14.762 3.593 1.00 86.44 87 GLN A C 1
ATOM 693 O O . GLN A 1 87 ? -7.286 14.689 3.906 1.00 86.44 87 GLN A O 1
ATOM 698 N N . SER A 1 88 ? -5.172 15.188 4.456 1.00 82.44 88 SER A N 1
ATOM 699 C CA . SER A 1 88 ? -5.426 15.524 5.858 1.00 82.44 88 SER A CA 1
ATOM 700 C C . SER A 1 88 ? -6.145 14.402 6.634 1.00 82.44 88 SER A C 1
ATOM 702 O O . SER A 1 88 ? -6.916 14.657 7.564 1.00 82.44 88 SER A O 1
ATOM 704 N N . ASN A 1 89 ? -5.889 13.142 6.260 1.00 79.88 89 ASN A N 1
ATOM 705 C CA . ASN A 1 89 ? -6.554 11.957 6.800 1.00 79.88 89 ASN A CA 1
ATOM 706 C C . ASN A 1 89 ? -5.892 11.511 8.116 1.00 79.88 89 ASN A C 1
ATOM 708 O O . ASN A 1 89 ? -5.076 10.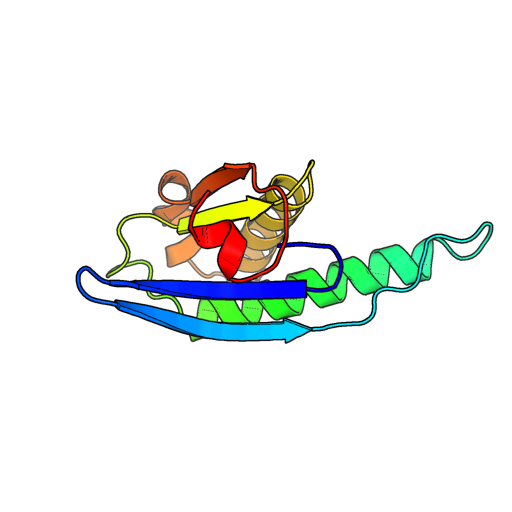585 8.155 1.00 79.88 89 ASN A O 1
ATOM 712 N N . LYS A 1 90 ? -6.260 12.196 9.207 1.00 81.94 90 LYS A N 1
ATOM 713 C CA . LYS A 1 90 ? -5.727 11.992 10.568 1.00 81.94 90 LYS A CA 1
ATOM 714 C C . LYS A 1 90 ? -5.691 10.523 11.036 1.00 81.94 90 LYS A C 1
ATOM 716 O O . LYS A 1 90 ? -4.649 10.122 11.552 1.00 81.94 90 LYS A O 1
ATOM 721 N N . PRO A 1 91 ? -6.726 9.684 10.798 1.00 84.19 91 PRO A N 1
ATOM 722 C CA . PRO A 1 91 ? -6.711 8.275 11.193 1.00 84.19 91 PRO A CA 1
ATOM 723 C C . PRO A 1 91 ? -5.483 7.481 10.740 1.00 84.19 91 PRO A C 1
ATOM 725 O O . PRO A 1 91 ? -5.006 6.636 11.493 1.00 84.19 91 PRO A O 1
ATOM 728 N N . ILE A 1 92 ? -4.965 7.718 9.532 1.00 84.94 92 ILE A N 1
ATOM 729 C CA . ILE A 1 92 ? -3.809 6.969 9.013 1.00 84.94 92 ILE A CA 1
ATOM 730 C C . ILE A 1 92 ? -2.522 7.411 9.713 1.00 84.94 92 ILE A C 1
ATOM 732 O O . ILE A 1 92 ? -1.706 6.565 10.078 1.00 84.94 92 ILE A O 1
ATOM 736 N N . LEU A 1 93 ? -2.370 8.718 9.937 1.00 84.38 93 LEU A N 1
ATOM 737 C CA . LEU A 1 93 ? -1.181 9.308 10.555 1.00 84.38 93 LEU A CA 1
ATOM 738 C C . LEU A 1 93 ? -1.067 8.924 12.034 1.00 84.38 93 LEU A C 1
ATOM 740 O O . LEU A 1 93 ? 0.001 8.520 12.489 1.00 84.38 93 LEU A O 1
ATOM 744 N N . GLU A 1 94 ? -2.180 8.970 12.766 1.00 87.06 94 GLU A N 1
ATOM 745 C CA . GLU A 1 94 ? -2.241 8.603 14.187 1.00 87.06 94 GLU A CA 1
ATOM 746 C C . GLU A 1 94 ? -2.004 7.102 14.409 1.00 87.06 94 GLU A C 1
ATOM 748 O O . GLU A 1 94 ? -1.395 6.701 15.398 1.00 87.06 94 GLU A O 1
ATOM 753 N N . ASN A 1 95 ? -2.437 6.258 13.468 1.00 88.19 95 ASN A N 1
ATOM 754 C CA . ASN A 1 95 ? -2.295 4.803 13.555 1.00 88.19 95 ASN A CA 1
ATOM 755 C C . ASN A 1 95 ? -1.072 4.266 12.797 1.00 88.19 95 ASN A C 1
ATOM 757 O O . ASN A 1 95 ? -1.046 3.088 12.436 1.00 88.19 95 ASN A O 1
ATOM 761 N N . ARG A 1 96 ? -0.037 5.087 12.572 1.00 86.62 96 ARG A N 1
ATOM 762 C CA . ARG A 1 96 ? 1.185 4.666 11.867 1.00 86.62 96 ARG A CA 1
ATOM 763 C C . ARG A 1 96 ? 1.825 3.409 12.472 1.00 86.62 96 ARG A C 1
ATOM 765 O O . ARG A 1 96 ? 2.321 2.567 11.732 1.00 86.62 96 ARG A O 1
ATOM 772 N N . SER A 1 97 ? 1.765 3.251 13.793 1.00 89.62 97 SER A N 1
ATOM 773 C CA . SER A 1 97 ? 2.297 2.083 14.513 1.00 89.62 97 SER A CA 1
ATOM 774 C C . SER A 1 97 ? 1.577 0.765 14.201 1.00 89.62 97 SER A C 1
ATOM 776 O O . SER A 1 97 ? 2.136 -0.300 14.446 1.00 89.62 97 SER A O 1
ATOM 778 N N . LYS A 1 98 ? 0.361 0.805 13.638 1.00 92.12 98 LYS A N 1
ATOM 779 C CA . LYS A 1 98 ? -0.387 -0.397 13.233 1.00 92.12 98 LYS A CA 1
ATOM 780 C C . LYS A 1 98 ? 0.090 -0.986 11.907 1.00 92.12 98 LYS A C 1
ATOM 782 O O . LYS A 1 98 ? -0.290 -2.115 11.590 1.00 92.12 98 LYS A O 1
ATOM 787 N N . PHE A 1 99 ? 0.859 -0.235 11.118 1.00 93.38 99 PHE A N 1
ATOM 788 C CA . PHE A 1 99 ? 1.369 -0.696 9.831 1.00 93.38 99 PHE A CA 1
ATOM 789 C C . PHE A 1 99 ? 2.626 -1.535 10.035 1.00 93.38 99 PHE A C 1
ATOM 791 O O . PHE A 1 99 ? 3.632 -1.061 10.556 1.00 93.38 99 PHE A O 1
ATOM 798 N N . LEU A 1 100 ? 2.558 -2.785 9.592 1.00 93.31 100 LEU A N 1
ATOM 799 C CA . LEU A 1 100 ? 3.630 -3.759 9.697 1.00 93.31 100 LEU A CA 1
ATOM 800 C C . LEU A 1 100 ? 4.060 -4.185 8.296 1.00 93.31 100 LEU A C 1
ATOM 802 O O . LEU A 1 100 ? 3.233 -4.528 7.445 1.00 93.31 100 LEU A O 1
ATOM 806 N N . LEU A 1 101 ? 5.366 -4.159 8.062 1.00 93.56 101 LEU A N 1
ATOM 807 C CA . LEU A 1 101 ? 5.967 -4.629 6.824 1.00 93.56 101 LEU A CA 1
ATOM 808 C C . LEU A 1 101 ? 6.248 -6.125 6.946 1.00 93.56 101 LEU A C 1
ATOM 810 O O . LEU A 1 101 ? 6.824 -6.574 7.933 1.00 93.56 101 LEU A O 1
ATOM 814 N N . ALA A 1 102 ? 5.848 -6.887 5.933 1.00 92.25 102 ALA A N 1
ATOM 815 C CA . ALA A 1 102 ? 6.119 -8.315 5.847 1.00 92.25 102 ALA A CA 1
ATOM 816 C C . ALA A 1 102 ? 6.780 -8.661 4.509 1.00 92.25 102 ALA A C 1
ATOM 818 O O . ALA A 1 102 ? 6.559 -7.996 3.488 1.00 92.25 102 ALA A O 1
ATOM 819 N N . HIS A 1 103 ? 7.583 -9.719 4.514 1.00 91.25 103 HIS A N 1
ATOM 820 C CA . HIS A 1 103 ? 8.087 -10.326 3.291 1.00 91.25 103 HIS A CA 1
ATOM 821 C C . HIS A 1 103 ? 7.039 -11.295 2.733 1.00 91.25 103 HIS A C 1
ATOM 823 O O . HIS A 1 103 ? 6.388 -12.003 3.491 1.00 91.25 103 HIS A O 1
ATOM 829 N N . SER A 1 104 ? 6.881 -11.330 1.412 1.00 90.69 104 SER A N 1
ATOM 830 C CA . SER A 1 104 ? 6.013 -12.288 0.718 1.00 90.69 104 SER A CA 1
ATOM 831 C C . SER A 1 104 ? 6.660 -12.701 -0.594 1.00 90.69 104 SER A C 1
ATOM 833 O O . SER A 1 104 ? 7.192 -11.848 -1.311 1.00 90.69 104 SER A O 1
ATOM 835 N N . SER A 1 105 ? 6.596 -13.985 -0.943 1.00 87.62 105 SER A N 1
ATOM 836 C CA . SER A 1 105 ? 7.161 -14.492 -2.197 1.00 87.62 105 SER A CA 1
ATOM 837 C C . SER A 1 105 ? 6.404 -13.975 -3.429 1.00 87.62 105 SER A C 1
ATOM 839 O O . SER A 1 105 ? 7.006 -13.747 -4.482 1.00 87.62 105 SER A O 1
ATOM 841 N N . SER A 1 106 ? 5.092 -13.732 -3.307 1.00 87.31 106 SER A N 1
ATOM 842 C CA . SER A 1 106 ? 4.230 -13.327 -4.423 1.00 87.31 106 SER A CA 1
ATOM 843 C C . SER A 1 106 ? 3.188 -12.258 -4.052 1.00 87.31 106 SER A C 1
ATOM 845 O O . SER A 1 106 ? 3.007 -11.876 -2.895 1.00 87.31 106 SER A O 1
ATOM 847 N N . GLY A 1 107 ? 2.522 -11.695 -5.069 1.00 84.50 107 GLY A N 1
ATOM 848 C CA . GLY A 1 107 ? 1.437 -10.717 -4.907 1.00 84.50 107 GLY A CA 1
ATOM 849 C C . GLY A 1 107 ? 0.028 -11.317 -4.910 1.00 84.50 107 GLY A C 1
ATOM 850 O O . GLY A 1 107 ? -0.948 -10.564 -4.874 1.00 84.50 107 GLY A O 1
ATOM 851 N N . PHE A 1 108 ? -0.085 -12.643 -4.996 1.00 87.44 108 PHE A N 1
ATOM 852 C CA . PHE A 1 108 ? -1.346 -13.363 -5.164 1.00 87.44 108 PHE A CA 1
ATOM 853 C C . PHE A 1 108 ? -1.962 -13.785 -3.826 1.00 87.44 108 PHE A C 1
ATOM 855 O O . PHE A 1 108 ? -1.294 -13.829 -2.798 1.00 87.44 108 PHE A O 1
ATOM 862 N N . LYS A 1 109 ? -3.246 -14.166 -3.853 1.00 83.38 109 LYS A N 1
ATOM 863 C CA . LYS A 1 109 ? -4.008 -14.566 -2.657 1.00 83.38 109 LYS A CA 1
ATOM 864 C C . LYS A 1 109 ? -3.364 -15.715 -1.867 1.00 83.38 109 LYS A C 1
ATOM 866 O O . LYS A 1 109 ? -3.472 -15.725 -0.648 1.00 83.38 109 LYS A O 1
ATOM 871 N N . HIS A 1 110 ? -2.714 -16.670 -2.535 1.00 85.75 110 HIS A N 1
ATOM 872 C CA . HIS A 1 110 ? -2.087 -17.811 -1.856 1.00 85.75 110 HIS A CA 1
ATOM 873 C C . HIS A 1 110 ? -0.917 -17.396 -0.956 1.00 85.75 110 HIS A C 1
ATOM 875 O O . HIS A 1 110 ? -0.701 -18.034 0.068 1.00 85.75 110 HIS A O 1
ATOM 881 N N . ALA A 1 111 ? -0.224 -16.302 -1.286 1.00 83.12 111 ALA A N 1
ATOM 882 C CA . ALA A 1 111 ? 0.890 -15.802 -0.487 1.00 83.12 111 ALA A CA 1
ATOM 883 C C . ALA A 1 111 ? 0.442 -15.172 0.839 1.00 83.12 111 ALA A C 1
ATOM 885 O O . ALA A 1 111 ? 1.265 -14.886 1.689 1.00 83.12 111 ALA A O 1
ATOM 886 N N . LEU A 1 112 ? -0.867 -15.004 1.060 1.00 81.50 112 LEU A N 1
ATOM 887 C CA . LEU A 1 112 ? -1.397 -14.629 2.373 1.00 81.50 112 LEU A CA 1
ATOM 888 C C . LEU A 1 112 ? -1.208 -15.737 3.430 1.00 81.50 112 LEU A C 1
ATOM 890 O O . LEU A 1 112 ? -1.418 -15.482 4.609 1.00 81.50 112 LEU A O 1
ATOM 894 N N . LYS A 1 113 ? -0.920 -16.976 3.009 1.00 81.88 113 LYS A N 1
ATOM 895 C CA . LYS A 1 113 ? -0.711 -18.120 3.907 1.00 81.88 113 LYS A CA 1
ATOM 896 C C . LYS A 1 113 ? 0.760 -18.299 4.313 1.00 81.88 113 LYS A C 1
ATOM 898 O O . LYS A 1 113 ? 1.017 -19.078 5.226 1.00 81.88 113 LYS A O 1
ATOM 903 N N . GLU A 1 114 ? 1.684 -17.639 3.614 1.00 73.06 114 GLU A N 1
ATOM 904 C CA . GLU A 1 114 ? 3.095 -17.558 4.026 1.00 73.06 114 GLU A CA 1
ATOM 905 C C . GLU A 1 114 ? 3.234 -16.700 5.286 1.00 73.06 114 GLU A C 1
ATOM 907 O O . GLU A 1 114 ? 4.035 -17.100 6.158 1.00 73.06 114 GLU A O 1
#

InterPro domains:
  IPR004405 Pelota [PTHR10853] (1-114)
  IPR005141 eRF1 domain 2 [PF03464] (1-114)
  IPR042226 eRF1, domain 2 superfamily [G3DSA:3.30.420.60] (1-114)

Radius of gyration: 14.36 Å; chains: 1; bounding box: 30×34×38 Å

Organism: NCBI:txid637853

Secondary structure (DSSP, 8-state):
-BTTEEEEEEE-SS-EEEEEEEE--PPPP-TT-HHHHHHHHHHHHHHHHHHHHHH--TTT-S-EEEEESTTHHHHHHHHHHHHHHHTT-HHHHHTGGGEEEEE-S-SSGGGGG-

Foldseek 3Di:
DEQQWAWDWDDDPVDIDTQDIGGGDQDDDDDPPNVSNVVSLLVSLVVVLVSCVVPDDLVPDQADEQEEAPCSSVVSLVSSCVVCVVVVVVSCVVVVVRYDYHYFPDRDPVRVVD

Sequence (114 aa):
MHEGLAHLCLLTATMTIVKAKIDMQIPRKRKGYAGQHDRGIQRFFEAIAAAFIRHVDLKVVKCVLIASRGFLNEQFLAYLMNYAEKQSNKPILENRSKFLLAHSSSGFKHALKE